Protein AF-A0A1A8F0U9-F1 (afdb_monomer_lite)

Structure (mmCIF, N/CA/C/O backbone):
data_AF-A0A1A8F0U9-F1
#
_entry.id   AF-A0A1A8F0U9-F1
#
loop_
_atom_site.group_PDB
_atom_site.id
_atom_site.type_symbol
_atom_site.label_atom_id
_atom_site.label_alt_id
_atom_site.label_comp_id
_atom_site.label_asym_id
_atom_site.label_entity_id
_atom_site.label_seq_id
_atom_site.pdbx_PDB_ins_code
_atom_site.Cartn_x
_atom_site.Cartn_y
_atom_site.Cartn_z
_atom_site.occupancy
_atom_site.B_iso_or_equiv
_atom_site.auth_seq_id
_atom_site.auth_comp_id
_atom_site.auth_asym_id
_atom_site.auth_atom_id
_atom_site.pdbx_PDB_model_num
ATOM 1 N N . HIS A 1 1 ? -13.113 24.258 38.460 1.00 35.72 1 HIS A N 1
ATOM 2 C CA . HIS A 1 1 ? -13.165 22.786 38.322 1.00 35.72 1 HIS A CA 1
ATOM 3 C C . HIS A 1 1 ? -14.489 22.361 37.693 1.00 35.72 1 HIS A C 1
ATOM 5 O O . HIS A 1 1 ? -15.520 22.519 38.332 1.00 35.72 1 HIS A O 1
ATOM 11 N N . LYS A 1 2 ? -14.511 21.869 36.448 1.00 32.91 2 LYS A N 1
ATOM 12 C CA . LYS A 1 2 ? -15.733 21.290 35.856 1.00 32.91 2 LYS A CA 1
ATOM 13 C C . LYS A 1 2 ? -15.345 20.138 34.925 1.00 32.91 2 LYS A C 1
ATOM 15 O O . LYS A 1 2 ? -15.022 20.342 33.763 1.00 32.91 2 LYS A O 1
ATOM 20 N N . MET A 1 3 ? -15.303 18.929 35.484 1.00 38.41 3 MET A N 1
ATOM 21 C CA . MET A 1 3 ? -15.066 17.690 34.738 1.00 38.41 3 MET A CA 1
ATOM 22 C C . MET A 1 3 ? -16.304 17.402 33.879 1.00 38.41 3 MET A C 1
ATOM 24 O O . MET A 1 3 ? -17.381 17.119 34.404 1.00 38.41 3 MET A O 1
ATOM 28 N N . SER A 1 4 ? -16.164 17.540 32.561 1.00 41.66 4 SER A N 1
ATOM 29 C CA . SER A 1 4 ? -17.226 17.272 31.588 1.00 41.66 4 SER A CA 1
ATOM 30 C C . SER A 1 4 ? -17.520 15.768 31.513 1.00 41.66 4 SER A C 1
ATOM 32 O O . SER A 1 4 ? -16.607 14.940 31.482 1.00 41.66 4 SER A O 1
ATOM 34 N N . LYS A 1 5 ? -18.810 15.416 31.549 1.00 40.12 5 LYS A N 1
ATOM 35 C CA . LYS A 1 5 ? -19.343 14.049 31.655 1.00 40.12 5 LYS A CA 1
ATOM 36 C C . LYS A 1 5 ? -18.816 13.161 30.516 1.00 40.12 5 LYS A C 1
ATOM 38 O O . LYS A 1 5 ? -19.128 13.394 29.353 1.00 40.12 5 LYS A O 1
ATOM 43 N N . LYS A 1 6 ? -18.050 12.117 30.863 1.00 41.78 6 LYS A N 1
ATOM 44 C CA . LYS A 1 6 ? -17.572 11.078 29.933 1.00 41.78 6 LYS A CA 1
ATOM 45 C C . LYS A 1 6 ? -18.753 10.462 29.177 1.00 41.78 6 LYS A C 1
ATOM 47 O O . LYS A 1 6 ? -19.621 9.839 29.786 1.00 41.78 6 LYS A O 1
ATOM 52 N N . SER A 1 7 ? -18.744 10.617 27.856 1.00 42.56 7 SER A N 1
ATOM 53 C CA . SER A 1 7 ? -19.597 9.883 26.922 1.00 42.56 7 SER A CA 1
ATOM 54 C C . SER A 1 7 ? -19.473 8.380 27.202 1.00 42.56 7 SER A C 1
ATOM 56 O O . SER A 1 7 ? -18.405 7.794 27.017 1.00 42.56 7 SER A O 1
ATOM 58 N N . LYS A 1 8 ? -20.531 7.754 27.737 1.00 58.12 8 LYS A N 1
ATOM 59 C CA . LYS A 1 8 ? -20.588 6.291 27.863 1.00 58.12 8 LYS A CA 1
ATOM 60 C C . LYS A 1 8 ? -20.592 5.732 26.442 1.00 58.12 8 LYS A C 1
ATOM 62 O O . LYS A 1 8 ? -21.471 6.081 25.662 1.00 58.12 8 LYS A O 1
ATOM 67 N N . SER A 1 9 ? -19.608 4.899 26.098 1.00 68.25 9 SER A N 1
ATOM 68 C CA . SER A 1 9 ? -19.542 4.285 24.769 1.00 68.25 9 SER A CA 1
ATOM 69 C C . SER A 1 9 ? -20.844 3.535 24.458 1.00 68.25 9 SER A C 1
ATOM 71 O O . SER A 1 9 ? -2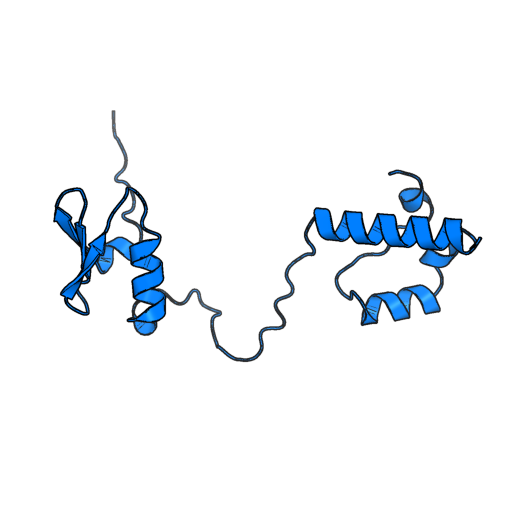1.433 2.936 25.356 1.00 68.25 9 SER A O 1
ATOM 73 N N . PHE A 1 10 ? -21.292 3.568 23.195 1.00 79.19 10 PHE A N 1
ATOM 74 C CA . PHE A 1 10 ? -22.543 2.951 22.714 1.00 79.19 10 PHE A CA 1
ATOM 75 C C . PHE A 1 10 ? -22.772 1.533 23.263 1.00 79.19 10 PHE A C 1
ATOM 77 O O . PHE A 1 10 ? -23.875 1.161 23.651 1.00 79.19 10 PHE A O 1
ATOM 84 N N . VAL A 1 11 ? -21.691 0.760 23.359 1.00 82.19 11 VAL A N 1
ATOM 85 C CA . VAL A 1 11 ? -21.692 -0.607 23.879 1.00 82.19 11 VAL A CA 1
ATOM 86 C C . VAL A 1 11 ? -22.311 -0.680 25.284 1.00 82.19 11 VAL A C 1
ATOM 88 O O . VAL A 1 11 ? -23.075 -1.596 25.562 1.00 82.19 11 VAL A O 1
ATOM 91 N N . TRP A 1 12 ? -22.084 0.304 26.159 1.00 87.69 12 TRP A N 1
ATOM 92 C CA . TRP A 1 12 ? -22.672 0.343 27.506 1.00 87.69 12 TRP A CA 1
ATOM 93 C C . TRP A 1 12 ? -24.187 0.553 27.534 1.00 87.69 12 TRP A C 1
ATOM 95 O O . TRP A 1 12 ? -24.805 0.335 28.576 1.00 87.69 12 TRP A O 1
ATOM 105 N N . MET A 1 13 ? -24.814 0.943 26.424 1.00 85.38 13 MET A N 1
ATOM 106 C CA . MET A 1 13 ? -26.271 1.062 26.356 1.00 85.38 13 MET A CA 1
ATOM 107 C C . MET A 1 13 ? -26.947 -0.310 26.515 1.00 85.38 13 MET A C 1
ATOM 109 O O . MET A 1 13 ? -27.966 -0.430 27.202 1.00 85.38 13 MET A O 1
ATOM 113 N N . HIS A 1 14 ? -26.308 -1.362 25.996 1.00 87.25 14 HIS A N 1
ATOM 114 C CA . HIS A 1 14 ? -26.842 -2.727 25.949 1.00 87.25 14 HIS A CA 1
ATOM 115 C C . HIS A 1 14 ? -26.351 -3.643 27.078 1.00 87.25 14 HIS A C 1
ATOM 117 O O . HIS A 1 14 ? -26.735 -4.811 27.126 1.00 87.25 14 HIS A O 1
ATOM 123 N N . PHE A 1 15 ? -25.539 -3.130 28.005 1.00 90.19 15 PHE A N 1
ATOM 124 C CA . PHE A 1 15 ? -24.986 -3.915 29.110 1.00 90.19 15 PHE A CA 1
ATOM 125 C C . PHE A 1 15 ? -25.249 -3.276 30.469 1.00 90.19 15 PHE A C 1
ATOM 127 O O . PHE A 1 15 ? -25.336 -2.054 30.606 1.00 90.19 15 PHE A O 1
ATOM 134 N N . THR A 1 16 ? -25.354 -4.124 31.487 1.00 90.44 16 THR A N 1
ATOM 135 C CA . THR A 1 16 ? -25.441 -3.740 32.897 1.00 90.44 16 THR A CA 1
ATOM 136 C C . THR A 1 16 ? -24.267 -4.360 33.641 1.00 90.44 16 THR A C 1
ATOM 138 O O . THR A 1 16 ? -24.030 -5.561 33.533 1.00 90.44 16 THR A O 1
ATOM 141 N N . LYS A 1 17 ? -23.520 -3.560 34.405 1.00 89.44 17 LYS A N 1
ATOM 142 C CA . LYS A 1 17 ? -22.474 -4.082 35.293 1.00 89.44 17 LYS A CA 1
ATOM 143 C C . LYS A 1 17 ? -23.146 -4.767 36.489 1.00 89.44 17 LYS A C 1
ATOM 145 O O . LYS A 1 17 ? -23.969 -4.129 37.142 1.00 89.44 17 LYS A O 1
ATOM 150 N N . LYS A 1 18 ? -22.834 -6.043 36.735 1.00 87.25 18 LYS A N 1
ATOM 151 C CA . LYS A 1 18 ? -23.316 -6.789 37.912 1.00 87.25 18 LYS A CA 1
ATOM 152 C C . LYS A 1 18 ? -22.271 -6.760 39.023 1.00 87.25 18 LYS A C 1
ATOM 154 O O . LYS A 1 18 ? -22.587 -6.315 40.115 1.00 87.25 18 LYS A O 1
ATOM 159 N N . ASP A 1 19 ? -21.024 -7.089 38.686 1.00 83.88 19 ASP A N 1
ATOM 160 C CA . ASP A 1 19 ? -19.880 -7.030 39.600 1.00 83.88 19 ASP A CA 1
ATOM 161 C C . ASP A 1 19 ? -18.680 -6.364 38.911 1.00 83.88 19 ASP A C 1
ATOM 163 O O . ASP A 1 19 ? -18.726 -6.006 37.730 1.00 83.88 19 ASP A O 1
ATOM 167 N N . ASP A 1 20 ? -17.562 -6.212 39.621 1.00 80.88 20 ASP A N 1
ATOM 168 C CA . ASP A 1 20 ? -16.349 -5.596 39.068 1.00 80.88 20 ASP A CA 1
ATOM 169 C C . ASP A 1 20 ? -15.736 -6.349 37.887 1.00 80.88 20 ASP A C 1
ATOM 171 O O . ASP A 1 20 ? -15.048 -5.740 37.067 1.00 80.88 20 ASP A O 1
ATOM 175 N N . LYS A 1 21 ? -16.040 -7.643 37.758 1.00 86.25 21 LYS A N 1
ATOM 176 C CA . LYS A 1 21 ? -15.485 -8.532 36.730 1.00 86.25 21 LYS A CA 1
ATOM 177 C C . LYS A 1 21 ? -16.533 -9.074 35.761 1.00 86.25 21 LYS A C 1
ATOM 179 O O . LYS A 1 21 ? -16.189 -9.868 34.889 1.00 86.25 21 LYS A O 1
ATOM 184 N N . THR A 1 22 ? -17.793 -8.664 35.888 1.00 87.31 22 THR A N 1
ATOM 185 C CA . THR A 1 22 ? -18.918 -9.301 35.190 1.00 87.31 22 THR A CA 1
ATOM 186 C C . THR A 1 22 ? -19.942 -8.276 34.723 1.00 87.31 22 THR A C 1
ATOM 188 O O . THR A 1 22 ? -20.450 -7.449 35.486 1.00 87.31 22 THR A O 1
ATOM 191 N N . VAL A 1 23 ? -20.275 -8.358 33.438 1.00 91.25 23 VAL A N 1
ATOM 192 C CA . VAL A 1 23 ? -21.308 -7.548 32.784 1.00 91.25 23 VAL A CA 1
ATOM 193 C C . VAL A 1 23 ? -22.370 -8.458 32.189 1.00 91.25 23 VAL A C 1
ATOM 195 O O . VAL A 1 23 ? -22.069 -9.539 31.694 1.00 91.25 23 VAL A O 1
ATOM 198 N N . GLU A 1 24 ? -23.619 -8.025 32.228 1.00 91.06 24 GLU A N 1
ATOM 199 C CA . GLU A 1 24 ? -24.766 -8.769 31.720 1.00 91.06 24 GLU A CA 1
ATOM 200 C C . GLU A 1 24 ? -25.358 -8.047 30.515 1.00 91.06 24 GLU A C 1
ATOM 202 O O . GLU A 1 24 ? -25.583 -6.832 30.554 1.00 91.06 24 GLU A O 1
ATOM 207 N N . CYS A 1 25 ? -25.593 -8.782 29.432 1.00 92.62 25 CYS A N 1
ATOM 208 C CA . CYS A 1 25 ? -26.279 -8.250 28.266 1.00 92.62 25 CYS A CA 1
ATOM 209 C C . CYS A 1 25 ? -27.775 -8.100 28.559 1.00 92.62 25 CYS A C 1
ATOM 211 O O . CYS A 1 25 ? -28.441 -9.070 28.911 1.00 92.62 25 CYS A O 1
ATOM 213 N N . LYS A 1 26 ? -28.333 -6.910 28.329 1.00 91.31 26 LYS A N 1
ATOM 214 C CA . LYS A 1 26 ? -29.770 -6.641 28.515 1.00 91.31 26 LYS A CA 1
ATOM 215 C C . LYS A 1 26 ? -30.658 -7.297 27.452 1.00 91.31 26 LYS A C 1
ATOM 217 O O . LYS A 1 26 ? -31.861 -7.377 27.649 1.00 91.31 26 LYS A O 1
ATOM 222 N N . LEU A 1 27 ? -30.080 -7.718 26.323 1.00 87.25 27 LEU A N 1
ATOM 223 C CA . LEU A 1 27 ? -30.819 -8.270 25.181 1.00 87.25 27 LEU A CA 1
ATOM 224 C C . LEU A 1 27 ? -31.003 -9.791 25.269 1.00 87.25 27 LEU A C 1
ATOM 226 O O . LEU A 1 27 ? -31.992 -10.309 24.765 1.00 87.25 27 LEU A O 1
ATOM 230 N N . CYS A 1 28 ? -30.068 -10.509 25.902 1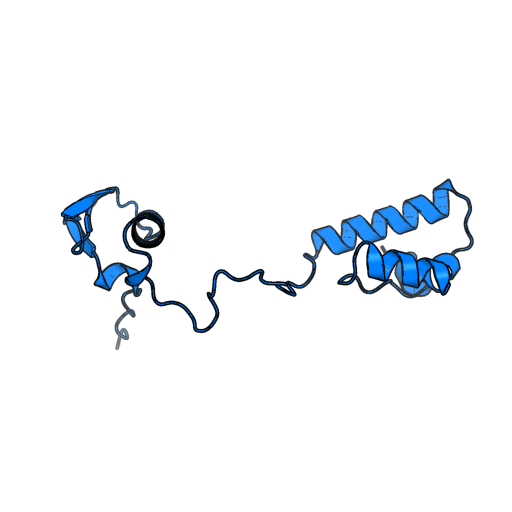.00 90.50 28 CYS A N 1
ATOM 231 C CA . CYS A 1 28 ? -30.131 -11.971 26.035 1.00 90.50 28 CYS A CA 1
ATOM 232 C C . CYS A 1 28 ? -29.849 -12.506 27.447 1.00 90.50 28 CYS A C 1
ATOM 234 O O . CYS A 1 28 ? -29.830 -13.718 27.640 1.00 90.50 28 CYS A O 1
ATOM 236 N N . GLY A 1 29 ? -29.555 -11.643 28.424 1.00 88.38 29 GLY A N 1
ATOM 237 C CA . GLY A 1 29 ? -29.224 -12.045 29.797 1.00 88.38 29 GLY A CA 1
ATOM 238 C C . GLY A 1 29 ? -27.859 -12.729 29.960 1.00 88.38 29 GLY A C 1
ATOM 239 O O . GLY A 1 29 ? -27.509 -13.157 31.060 1.00 88.38 29 GLY A O 1
ATOM 240 N N . ARG A 1 30 ? -27.055 -12.851 28.893 1.00 89.06 30 ARG A N 1
ATOM 241 C CA . ARG A 1 30 ? -25.741 -13.507 28.961 1.00 89.06 30 ARG A CA 1
ATOM 242 C C . ARG A 1 30 ? -24.762 -12.686 29.801 1.00 89.06 30 ARG A C 1
ATOM 244 O O . ARG A 1 30 ? -24.567 -11.495 29.556 1.00 89.06 30 ARG A O 1
ATOM 251 N N . LYS A 1 31 ? -24.096 -13.356 30.743 1.00 91.56 31 LYS A N 1
ATOM 252 C CA . LYS A 1 31 ? -23.016 -12.791 31.559 1.00 91.56 31 LYS A CA 1
ATOM 253 C C . LYS A 1 31 ? -21.676 -12.953 30.841 1.00 91.56 31 LYS A C 1
ATOM 255 O O . LYS A 1 31 ? -21.359 -14.039 30.361 1.00 91.56 31 LYS A O 1
ATOM 260 N N . LEU A 1 32 ? -20.901 -11.878 30.764 1.00 87.50 32 LEU A N 1
ATOM 261 C CA . LEU A 1 32 ? -19.572 -11.830 30.160 1.00 87.50 32 LEU A CA 1
ATOM 262 C C . LEU A 1 32 ? -18.550 -11.336 31.181 1.00 87.50 32 LEU A C 1
ATOM 264 O O . LEU A 1 32 ? -18.851 -10.471 32.007 1.00 87.50 32 LEU A O 1
ATOM 268 N N . ALA A 1 33 ? -17.323 -11.839 31.071 1.00 86.44 33 ALA A N 1
ATOM 269 C CA . ALA A 1 33 ? -16.197 -11.316 31.827 1.00 86.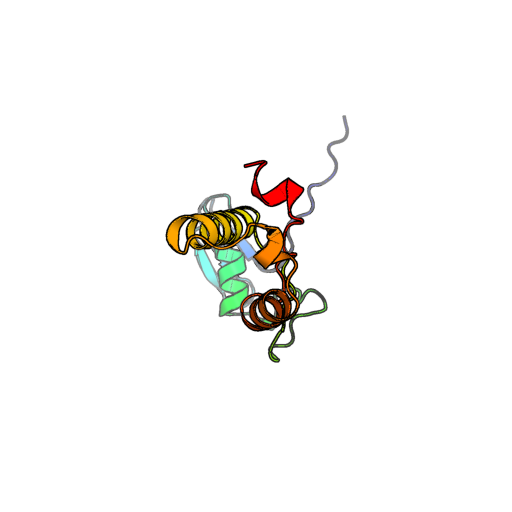44 33 ALA A CA 1
ATOM 270 C C . ALA A 1 33 ? -15.823 -9.906 31.340 1.00 86.44 33 ALA A C 1
ATOM 272 O O . ALA A 1 33 ? -15.705 -9.654 30.134 1.00 86.44 33 ALA A O 1
ATOM 273 N N . TYR A 1 34 ? -15.607 -9.005 32.293 1.00 85.06 34 TYR A N 1
ATOM 274 C CA . TYR A 1 34 ? -15.216 -7.619 32.079 1.00 85.06 34 TYR A CA 1
ATOM 275 C C . TYR A 1 34 ? -13.848 -7.355 32.709 1.00 85.06 34 TYR A C 1
ATOM 277 O O . TYR A 1 34 ? -13.671 -7.467 33.919 1.00 85.06 34 TYR A O 1
ATOM 285 N N . GLN A 1 35 ? -12.880 -6.998 31.868 1.00 77.62 35 GLN A N 1
ATOM 286 C CA . GLN A 1 35 ? -11.510 -6.658 32.255 1.00 77.62 35 GLN A CA 1
ATOM 287 C C . GLN A 1 35 ? -11.172 -5.278 31.686 1.00 77.62 35 GLN A C 1
ATOM 289 O O . GLN A 1 35 ? -10.477 -5.183 30.682 1.00 77.62 35 GLN A O 1
ATOM 294 N N . SER A 1 36 ? -11.786 -4.230 32.254 1.00 73.50 36 SER A N 1
ATOM 295 C CA . SER A 1 36 ? -11.574 -2.799 31.929 1.00 73.50 36 SER A CA 1
ATOM 296 C C . SER A 1 36 ? -11.681 -2.372 30.450 1.00 73.50 36 SER A C 1
ATOM 298 O O . SER A 1 36 ? -11.476 -1.201 30.134 1.00 73.50 36 SER A O 1
ATOM 300 N N . SER A 1 37 ? -12.080 -3.277 29.556 1.00 76.88 37 SER A N 1
ATOM 301 C CA . SER A 1 37 ? -12.290 -3.048 28.130 1.00 76.88 37 SER A CA 1
ATOM 302 C C . SER A 1 37 ? -13.670 -3.535 27.692 1.00 76.88 37 SER A C 1
ATOM 304 O O . SER A 1 37 ? -14.210 -4.514 28.211 1.00 76.88 37 SER A O 1
ATOM 306 N N . THR A 1 38 ? -14.239 -2.866 26.689 1.00 81.75 38 THR A N 1
ATOM 307 C CA . THR A 1 38 ? -15.531 -3.215 26.085 1.00 81.75 38 THR A CA 1
ATOM 308 C C . THR A 1 38 ? -15.408 -4.174 24.896 1.00 81.75 38 THR A C 1
ATOM 310 O O . THR A 1 38 ? -16.409 -4.411 24.222 1.00 81.75 38 THR A O 1
ATOM 313 N N . THR A 1 39 ? -14.226 -4.743 24.619 1.00 83.56 39 THR A N 1
ATOM 314 C CA . THR A 1 39 ? -14.004 -5.657 23.477 1.00 83.56 39 THR A CA 1
ATOM 315 C C . THR A 1 39 ? -14.941 -6.866 23.516 1.00 83.56 39 THR A C 1
ATOM 317 O O . THR A 1 39 ? -15.626 -7.140 22.533 1.00 83.56 39 THR A O 1
ATOM 320 N N . ASN A 1 40 ? -15.057 -7.533 24.670 1.00 84.00 40 ASN A N 1
ATOM 321 C CA . ASN A 1 40 ? -15.933 -8.703 24.831 1.00 84.00 40 ASN A CA 1
ATOM 322 C C . ASN A 1 40 ? -17.412 -8.346 24.635 1.00 84.00 40 ASN A C 1
ATOM 324 O O . ASN A 1 40 ? -18.168 -9.104 24.031 1.00 84.00 40 ASN A O 1
ATOM 328 N N . MET A 1 41 ? -17.814 -7.167 25.110 1.00 87.50 41 MET A N 1
ATOM 329 C CA . MET A 1 41 ? -19.174 -6.652 24.969 1.00 87.50 41 MET A CA 1
ATOM 330 C C . MET A 1 41 ? -19.501 -6.331 23.503 1.00 87.50 41 MET A C 1
ATOM 332 O O . MET A 1 41 ? -20.557 -6.718 23.010 1.00 87.50 41 MET A O 1
ATOM 336 N N . ALA A 1 42 ? -18.583 -5.675 22.787 1.00 86.00 42 ALA A N 1
ATOM 337 C CA . ALA A 1 42 ? -18.745 -5.349 21.371 1.00 86.00 42 ALA A CA 1
ATOM 338 C C . ALA A 1 42 ? -18.770 -6.609 20.492 1.00 86.00 42 ALA A C 1
ATOM 340 O O . ALA A 1 42 ? -19.633 -6.737 19.626 1.00 86.00 42 ALA A O 1
ATOM 341 N N . HIS A 1 43 ? -17.875 -7.566 20.752 1.00 87.25 43 HIS A N 1
ATOM 342 C CA . HIS A 1 43 ? -17.863 -8.854 20.060 1.00 87.25 43 HIS A CA 1
ATOM 343 C C . HIS A 1 43 ? -19.166 -9.628 20.291 1.00 87.25 43 HIS A C 1
ATOM 345 O O . HIS A 1 43 ? -19.751 -10.159 19.349 1.00 87.25 43 HIS A O 1
ATOM 351 N N . HIS A 1 44 ? -19.665 -9.642 21.529 1.00 89.94 44 HIS A N 1
ATOM 352 C CA . HIS A 1 44 ? -20.952 -10.247 21.849 1.00 89.94 44 HIS A CA 1
ATOM 353 C C . HIS A 1 44 ? -22.110 -9.604 21.079 1.00 89.94 44 HIS A C 1
ATOM 355 O O . HIS A 1 44 ? -22.910 -10.336 20.503 1.00 89.94 44 HIS A O 1
ATOM 361 N N . LEU A 1 45 ? -22.189 -8.267 21.021 1.00 88.19 45 LEU A N 1
ATOM 362 C CA . LEU A 1 45 ? -23.223 -7.592 20.228 1.00 88.19 45 LEU A CA 1
ATOM 363 C C . LEU A 1 45 ? -23.099 -7.950 18.750 1.00 88.19 45 LEU A C 1
ATOM 365 O O . LEU A 1 45 ? -24.093 -8.308 18.141 1.00 88.19 45 LEU A O 1
ATOM 369 N N . LYS A 1 46 ? -21.892 -7.957 18.179 1.00 86.12 46 LYS A N 1
ATOM 370 C CA . LYS A 1 46 ? -21.704 -8.312 16.767 1.00 86.12 46 LYS A CA 1
ATOM 371 C C . LYS A 1 46 ? -22.154 -9.744 16.445 1.00 86.12 46 LYS A C 1
ATOM 373 O O . LYS A 1 46 ? -22.722 -9.971 15.384 1.00 86.12 46 LYS A O 1
ATOM 378 N N . ALA A 1 47 ? -21.893 -10.694 17.342 1.00 85.12 47 ALA A N 1
ATOM 379 C CA . ALA A 1 47 ? -22.184 -12.108 17.112 1.00 85.12 47 ALA A CA 1
ATOM 380 C C . ALA A 1 47 ? -23.632 -12.503 17.450 1.00 85.12 47 ALA A C 1
ATOM 382 O O . ALA A 1 47 ? -24.221 -13.312 16.742 1.00 85.12 47 ALA A O 1
ATOM 383 N N . ALA A 1 48 ? -24.198 -11.964 18.533 1.00 85.12 48 ALA A N 1
ATOM 384 C CA . ALA A 1 48 ? -25.515 -12.361 19.042 1.00 85.12 48 ALA A CA 1
ATOM 385 C C . ALA A 1 48 ? -26.619 -11.329 18.767 1.00 85.12 48 ALA A C 1
ATOM 387 O O . ALA A 1 48 ? -27.796 -11.682 18.754 1.00 85.12 48 ALA A O 1
ATOM 388 N N . HIS A 1 49 ? -26.250 -10.061 18.561 1.00 87.44 49 HIS A N 1
ATOM 389 C CA . HIS A 1 49 ? -27.175 -8.937 18.391 1.00 87.44 49 HIS A CA 1
ATOM 390 C C . HIS A 1 49 ? -26.726 -7.966 17.278 1.00 87.44 49 HIS A C 1
ATOM 392 O O . HIS A 1 49 ? -26.567 -6.768 17.544 1.00 87.44 49 HIS A O 1
ATOM 398 N N . PRO A 1 50 ? -26.493 -8.441 16.037 1.00 77.00 50 PRO A N 1
ATOM 399 C CA . PRO A 1 50 ? -26.011 -7.602 14.934 1.00 77.00 50 PRO A CA 1
ATOM 400 C C . PRO A 1 50 ? -26.913 -6.388 14.638 1.00 77.00 50 PRO A C 1
ATOM 402 O O . PRO A 1 50 ? -26.432 -5.366 14.155 1.00 77.00 50 PRO A O 1
ATOM 405 N N . GL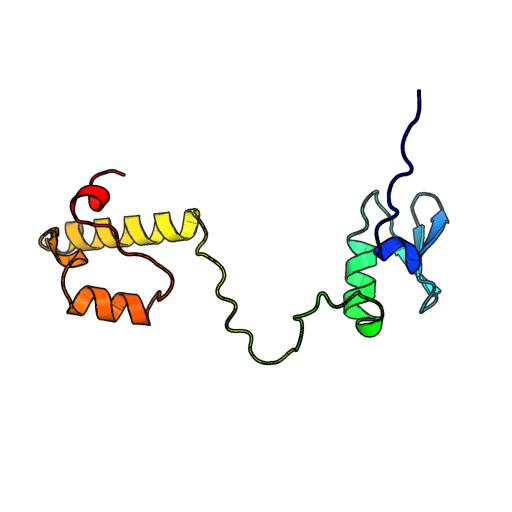N A 1 51 ? -28.201 -6.465 14.979 1.00 77.69 51 GLN A N 1
ATOM 406 C CA . GLN A 1 51 ? -29.183 -5.379 14.893 1.00 77.69 51 GLN A CA 1
ATOM 407 C C . GLN A 1 51 ? -29.012 -4.285 15.959 1.00 77.69 51 GLN A C 1
ATOM 409 O O . GLN A 1 51 ? -29.494 -3.172 15.782 1.00 77.69 51 GLN A O 1
ATOM 414 N N . ALA A 1 52 ? -28.360 -4.598 17.081 1.00 70.56 52 ALA A N 1
ATOM 415 C CA . ALA A 1 52 ? -28.155 -3.684 18.202 1.00 70.56 52 ALA A CA 1
ATOM 416 C C . ALA A 1 52 ? -26.771 -3.026 18.182 1.00 70.56 52 ALA A C 1
ATOM 418 O O . ALA A 1 52 ? -26.430 -2.319 19.119 1.00 70.56 52 ALA A O 1
ATOM 419 N N . MET A 1 53 ? -25.952 -3.265 17.157 1.00 69.69 53 MET A N 1
ATOM 420 C CA . MET A 1 53 ? -24.746 -2.483 16.901 1.00 69.69 53 MET A CA 1
ATOM 421 C C . MET A 1 53 ? -25.143 -1.323 15.979 1.00 69.69 53 MET A C 1
ATOM 423 O O . MET A 1 53 ? -25.898 -1.559 15.034 1.00 69.69 53 MET A O 1
ATOM 427 N N . PRO A 1 54 ? -24.693 -0.075 16.217 1.00 61.59 54 PRO A N 1
ATOM 428 C CA . PRO A 1 54 ? -25.025 1.011 15.321 1.00 61.59 54 PRO A CA 1
ATOM 429 C C . PRO A 1 54 ? -24.257 0.707 14.042 1.00 61.59 54 PRO A C 1
ATOM 431 O O . PRO A 1 54 ? -23.026 0.776 14.004 1.00 61.59 54 PRO A O 1
ATOM 434 N N . GLN A 1 55 ? -24.990 0.283 13.022 1.00 53.72 55 GLN A N 1
ATOM 435 C CA . GLN A 1 55 ? -24.478 0.226 11.670 1.00 53.72 55 GLN A CA 1
ATOM 436 C C . GLN A 1 55 ? -24.034 1.662 11.379 1.00 53.72 55 GLN A C 1
ATOM 438 O O . GLN A 1 55 ? -24.870 2.557 11.248 1.00 53.72 55 GLN A O 1
ATOM 443 N N . ALA A 1 56 ? -22.724 1.921 11.362 1.00 50.59 56 ALA A N 1
ATOM 444 C CA . ALA A 1 56 ? -22.249 3.116 10.685 1.00 50.59 56 ALA A CA 1
ATOM 445 C C . ALA A 1 56 ? -22.870 3.060 9.278 1.00 50.59 56 ALA A C 1
ATOM 447 O O . ALA A 1 56 ? -22.892 1.965 8.702 1.00 50.59 56 ALA A O 1
ATOM 448 N N . PRO A 1 57 ? -23.450 4.151 8.750 1.00 39.88 57 PRO A N 1
ATOM 449 C CA . PRO A 1 57 ? -24.039 4.121 7.417 1.00 39.88 57 PRO A CA 1
ATOM 450 C C . PRO A 1 57 ? -22.961 3.637 6.437 1.00 39.88 57 PRO A C 1
ATOM 452 O O . PRO A 1 57 ? -21.980 4.339 6.209 1.00 39.88 57 PRO A O 1
ATOM 455 N N . GLY A 1 58 ? -23.094 2.391 5.957 1.00 43.12 58 GLY A N 1
ATOM 456 C CA . GLY A 1 58 ? -22.075 1.727 5.134 1.00 43.12 58 GLY A CA 1
ATOM 457 C C . GLY A 1 58 ? -21.703 0.276 5.481 1.00 43.12 58 GLY A C 1
ATOM 458 O O . GLY A 1 58 ? -20.577 -0.122 5.203 1.00 43.12 58 GLY A O 1
ATOM 459 N N . SER A 1 59 ? -22.591 -0.539 6.060 1.00 40.44 59 SER A N 1
ATOM 460 C CA . SER A 1 59 ? -22.350 -1.986 6.220 1.00 40.44 59 SER A CA 1
ATOM 461 C C . SER A 1 59 ? -23.512 -2.815 5.660 1.00 40.44 59 SER A C 1
ATOM 463 O O . SER A 1 59 ? -24.219 -3.528 6.371 1.00 40.44 59 SER A O 1
ATOM 465 N N . THR A 1 60 ? -23.699 -2.728 4.345 1.00 36.66 60 THR A N 1
ATOM 466 C CA . THR A 1 60 ? -24.336 -3.778 3.547 1.00 36.66 60 THR A CA 1
ATOM 467 C C . THR A 1 60 ? -23.308 -4.887 3.338 1.00 36.66 60 THR A C 1
ATOM 469 O O . THR A 1 60 ? -22.226 -4.649 2.805 1.00 36.66 60 THR A O 1
ATOM 472 N N . GLN A 1 61 ? -23.631 -6.115 3.748 1.00 46.84 61 GLN A N 1
ATOM 473 C CA . GLN A 1 61 ? -22.934 -7.301 3.253 1.00 46.84 61 GLN A CA 1
ATOM 474 C C . GLN A 1 61 ? -23.335 -7.514 1.790 1.00 46.84 61 GLN A C 1
ATOM 476 O O . GLN A 1 61 ? -24.215 -8.294 1.448 1.00 46.84 61 GLN A O 1
ATOM 481 N N . THR A 1 62 ? -22.696 -6.742 0.925 1.00 36.78 62 THR A N 1
ATOM 482 C CA . THR A 1 62 ? -22.644 -6.903 -0.522 1.00 36.78 62 THR A CA 1
ATOM 483 C C . THR A 1 62 ? -21.219 -6.507 -0.865 1.00 36.78 62 THR A C 1
ATOM 485 O O . THR A 1 62 ? -20.842 -5.371 -0.607 1.00 36.78 62 THR A O 1
ATOM 488 N N . GLN A 1 63 ? -20.408 -7.482 -1.280 1.00 46.06 63 GLN A N 1
ATOM 489 C CA . GLN A 1 63 ? -19.083 -7.341 -1.898 1.00 46.06 63 GLN A CA 1
ATOM 490 C C . GLN A 1 63 ? -18.498 -5.911 -1.872 1.00 46.06 63 GLN A C 1
ATOM 492 O O . GLN A 1 63 ? -18.601 -5.159 -2.836 1.00 46.06 63 GLN A O 1
ATOM 497 N N . LEU A 1 64 ? -17.897 -5.523 -0.742 1.00 44.28 64 LEU A N 1
ATOM 498 C CA . LEU A 1 64 ? -17.189 -4.252 -0.626 1.00 44.28 64 LEU A CA 1
ATOM 499 C C . LEU A 1 64 ? -15.821 -4.389 -1.301 1.00 44.28 64 LEU A C 1
ATOM 501 O O . LEU A 1 64 ? -14.877 -4.908 -0.700 1.00 44.28 64 LEU A O 1
ATOM 505 N N . GLU A 1 65 ? -15.692 -3.852 -2.516 1.00 40.66 65 GLU A N 1
ATOM 506 C CA . GLU A 1 65 ? -14.437 -3.240 -2.958 1.00 40.66 65 GLU A CA 1
ATOM 507 C C . GLU A 1 65 ? -14.099 -2.095 -1.995 1.00 40.66 65 GLU A C 1
ATOM 509 O O . GLU A 1 65 ? -14.404 -0.921 -2.186 1.00 40.66 65 GLU A O 1
ATOM 514 N N . LEU A 1 66 ? -13.498 -2.470 -0.874 1.00 48.06 66 LEU A N 1
ATOM 515 C CA . LEU A 1 66 ? -13.007 -1.563 0.138 1.00 48.06 66 LEU A CA 1
ATOM 516 C C . LEU A 1 66 ? -11.718 -0.955 -0.422 1.00 48.06 66 LEU A C 1
ATOM 518 O O . LEU A 1 66 ? -10.679 -1.611 -0.335 1.00 48.06 66 LEU A O 1
ATOM 522 N N . VAL A 1 67 ? -11.743 0.247 -1.010 1.00 55.81 67 VAL A N 1
ATOM 523 C CA . VAL A 1 67 ? -10.522 1.001 -1.378 1.00 55.81 67 VAL A CA 1
ATOM 524 C C . VAL A 1 67 ? -9.829 1.459 -0.090 1.00 55.81 67 VAL A C 1
ATOM 526 O O . VAL A 1 67 ? -9.852 2.619 0.303 1.00 55.81 67 VAL A O 1
ATOM 529 N N . HIS A 1 68 ? -9.258 0.501 0.633 1.00 65.44 68 HIS A N 1
ATOM 530 C CA . HIS A 1 68 ? -8.354 0.763 1.737 1.00 65.44 68 HIS A CA 1
ATOM 531 C C . HIS A 1 68 ? -7.003 1.175 1.146 1.00 65.44 68 HIS A C 1
ATOM 533 O O . HIS A 1 68 ? -6.486 0.438 0.293 1.00 65.44 68 HIS A O 1
ATOM 539 N N . PRO A 1 69 ? -6.418 2.307 1.581 1.00 70.62 69 PRO A N 1
ATOM 540 C CA . PRO A 1 69 ? -5.066 2.668 1.185 1.00 70.62 69 PRO A CA 1
ATOM 541 C C . PRO A 1 69 ? -4.091 1.567 1.615 1.00 70.62 69 PRO A C 1
ATOM 543 O O . PRO A 1 69 ? -4.208 1.010 2.708 1.00 70.62 69 PRO A O 1
ATOM 546 N N . LEU A 1 70 ? -3.124 1.251 0.747 1.00 81.25 70 LEU A N 1
ATOM 547 C CA . LEU A 1 70 ? -2.061 0.295 1.062 1.00 81.25 70 LEU A CA 1
ATOM 548 C C . LEU A 1 70 ? -1.322 0.716 2.335 1.00 81.25 70 LEU A C 1
ATOM 550 O O . LEU A 1 70 ? -0.956 1.887 2.489 1.00 81.25 70 LEU A O 1
ATOM 554 N N . SER A 1 71 ? -1.069 -0.247 3.223 1.00 87.25 71 SER A N 1
ATOM 555 C CA . SER A 1 71 ? -0.269 -0.009 4.424 1.00 87.25 71 SER A CA 1
ATOM 556 C C . SER A 1 71 ? 1.150 0.431 4.048 1.00 87.25 71 SER A C 1
ATOM 558 O O . SER A 1 71 ? 1.678 0.035 3.008 1.00 87.25 71 SER A O 1
ATOM 560 N N . ALA A 1 72 ? 1.788 1.237 4.902 1.00 84.81 72 ALA A N 1
ATOM 561 C CA . ALA A 1 72 ? 3.162 1.692 4.675 1.00 84.81 72 ALA A CA 1
ATOM 562 C C . ALA A 1 72 ? 4.128 0.510 4.475 1.00 84.81 72 ALA A C 1
ATOM 564 O O . ALA A 1 72 ? 4.882 0.495 3.508 1.00 84.81 72 ALA A O 1
ATOM 565 N N . LYS A 1 73 ? 3.997 -0.533 5.308 1.00 87.50 73 LYS A N 1
ATOM 566 C CA . LYS A 1 73 ? 4.772 -1.773 5.188 1.00 87.50 73 LYS A CA 1
ATOM 567 C C . LYS A 1 73 ? 4.582 -2.450 3.829 1.00 87.50 73 LYS A C 1
ATOM 569 O O . LYS A 1 73 ? 5.554 -2.827 3.194 1.00 87.50 73 LYS A O 1
ATOM 574 N N . ARG A 1 74 ? 3.341 -2.562 3.340 1.00 91.25 74 ARG A N 1
ATOM 575 C CA . ARG A 1 74 ? 3.093 -3.199 2.041 1.00 91.25 74 ARG A CA 1
ATOM 576 C C . ARG A 1 74 ? 3.703 -2.396 0.893 1.00 91.25 74 ARG A C 1
ATOM 578 O O . ARG A 1 74 ? 4.247 -2.990 -0.029 1.00 91.25 74 ARG A O 1
ATOM 585 N N . LYS A 1 75 ? 3.641 -1.061 0.957 1.00 88.56 75 LYS A N 1
ATOM 586 C CA . LYS A 1 75 ? 4.293 -0.186 -0.031 1.00 88.56 75 LYS A CA 1
ATOM 587 C C . LYS A 1 75 ? 5.812 -0.374 -0.043 1.00 88.56 75 LYS A C 1
ATOM 589 O O . LYS A 1 75 ? 6.402 -0.404 -1.120 1.00 88.56 75 LYS A O 1
ATOM 594 N N . GLU A 1 76 ? 6.417 -0.515 1.134 1.00 89.25 76 GLU A N 1
ATOM 595 C CA . GLU A 1 76 ? 7.848 -0.785 1.302 1.00 89.25 76 GLU A CA 1
ATOM 596 C C . GLU A 1 76 ? 8.237 -2.161 0.743 1.00 89.25 76 GLU A C 1
ATOM 598 O O . GLU A 1 76 ? 9.190 -2.264 -0.027 1.00 89.25 76 GLU A O 1
ATOM 603 N N . ASP A 1 77 ? 7.467 -3.205 1.059 1.00 92.75 77 ASP A N 1
ATOM 604 C CA . ASP A 1 77 ? 7.706 -4.564 0.561 1.00 92.75 77 ASP A CA 1
ATOM 605 C C . ASP A 1 77 ? 7.641 -4.620 -0.974 1.00 92.75 77 ASP A C 1
ATOM 607 O O . ASP A 1 77 ? 8.486 -5.243 -1.618 1.00 92.75 77 ASP A O 1
ATOM 611 N N . ILE A 1 78 ? 6.659 -3.935 -1.573 1.00 93.00 78 ILE A N 1
ATOM 612 C CA . ILE A 1 78 ? 6.529 -3.830 -3.033 1.00 93.00 78 ILE A CA 1
ATOM 613 C C . ILE A 1 78 ? 7.751 -3.129 -3.630 1.00 93.00 78 ILE A C 1
ATOM 615 O O . ILE A 1 78 ? 8.316 -3.616 -4.607 1.00 93.00 78 ILE A O 1
ATOM 619 N N . LEU A 1 79 ? 8.183 -2.014 -3.036 1.00 91.44 79 LEU A N 1
ATOM 620 C CA . LEU A 1 79 ? 9.343 -1.269 -3.517 1.00 91.44 79 LEU A CA 1
ATOM 621 C C . LEU A 1 79 ? 10.617 -2.120 -3.482 1.00 91.44 79 LEU A C 1
ATOM 623 O O . LEU A 1 79 ? 11.336 -2.185 -4.477 1.00 91.44 79 LEU A O 1
ATOM 627 N N . LYS A 1 80 ? 10.860 -2.830 -2.375 1.00 92.94 80 LYS A N 1
ATOM 628 C CA . LYS A 1 80 ? 11.985 -3.768 -2.241 1.00 92.94 80 LYS A CA 1
ATOM 629 C C . LYS A 1 80 ? 11.943 -4.858 -3.309 1.00 92.94 80 LYS A C 1
ATOM 631 O O . LYS A 1 80 ? 12.974 -5.171 -3.898 1.00 92.94 80 LYS A O 1
ATOM 636 N N . GLY A 1 81 ? 10.756 -5.390 -3.605 1.00 94.56 81 GLY A N 1
ATOM 637 C CA . GLY A 1 81 ? 10.557 -6.353 -4.688 1.00 94.56 81 GLY A CA 1
ATOM 638 C C . GLY A 1 81 ? 10.905 -5.787 -6.068 1.00 94.56 81 GLY A C 1
ATOM 639 O O . GLY A 1 81 ? 11.580 -6.457 -6.846 1.00 94.56 81 GLY A O 1
ATOM 640 N N . ILE A 1 82 ? 10.507 -4.545 -6.362 1.00 93.06 82 ILE A N 1
ATOM 641 C CA . ILE A 1 82 ? 10.840 -3.866 -7.627 1.00 93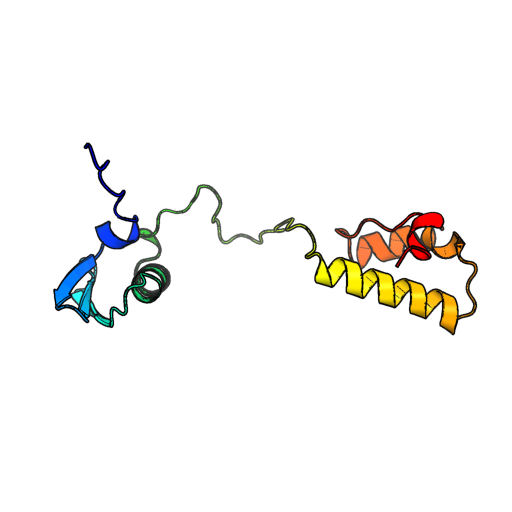.06 82 ILE A CA 1
ATOM 642 C C . ILE A 1 82 ? 12.354 -3.653 -7.750 1.00 93.06 82 ILE A C 1
ATOM 644 O O . ILE A 1 82 ? 12.926 -3.968 -8.791 1.00 93.06 82 ILE A O 1
ATOM 648 N N . VAL A 1 83 ? 13.010 -3.155 -6.698 1.00 93.12 83 VAL A N 1
ATOM 649 C CA . VAL A 1 83 ? 14.470 -2.950 -6.676 1.00 93.12 83 VAL A CA 1
ATOM 650 C C . VAL A 1 83 ? 15.203 -4.272 -6.891 1.00 93.12 83 VAL A C 1
ATOM 652 O O . VAL A 1 83 ? 16.120 -4.345 -7.709 1.00 93.12 83 VAL A O 1
ATOM 655 N N . HIS A 1 84 ? 14.764 -5.331 -6.210 1.00 95.44 84 HIS A N 1
ATOM 656 C CA . HIS A 1 84 ? 15.331 -6.665 -6.367 1.00 95.44 84 HIS A CA 1
ATOM 657 C C . HIS A 1 84 ? 15.169 -7.197 -7.795 1.00 95.44 84 HIS A C 1
ATOM 659 O O . HIS A 1 84 ? 16.147 -7.656 -8.372 1.00 95.44 84 HIS A O 1
ATOM 665 N N . TYR A 1 85 ? 13.981 -7.067 -8.394 1.00 95.19 85 TYR A N 1
ATOM 666 C CA . TYR A 1 85 ? 13.733 -7.427 -9.795 1.00 95.19 85 TYR A CA 1
ATOM 667 C C . TYR A 1 85 ? 14.671 -6.683 -10.754 1.00 95.19 85 TYR A C 1
ATOM 669 O O . TYR A 1 85 ? 15.278 -7.299 -11.625 1.00 95.19 85 TYR A O 1
ATOM 677 N N . ILE A 1 86 ? 14.835 -5.368 -10.579 1.00 93.81 86 ILE A N 1
ATOM 678 C CA . ILE A 1 86 ? 15.719 -4.565 -11.435 1.00 93.81 86 ILE A CA 1
ATOM 679 C C . ILE A 1 86 ? 17.165 -5.061 -11.338 1.00 93.81 86 ILE A C 1
ATOM 681 O O . ILE A 1 86 ? 17.807 -5.263 -12.368 1.00 93.81 86 ILE A O 1
ATOM 685 N N . ALA A 1 87 ? 17.661 -5.262 -10.115 1.00 93.75 87 ALA A N 1
ATOM 686 C CA . ALA A 1 87 ? 19.038 -5.669 -9.867 1.00 93.75 87 ALA A CA 1
ATOM 687 C C . ALA A 1 87 ? 19.317 -7.109 -10.320 1.00 93.75 87 ALA A C 1
ATOM 689 O O . ALA A 1 87 ? 20.331 -7.362 -10.964 1.00 93.75 87 ALA A O 1
ATOM 690 N N . GLN A 1 88 ? 18.421 -8.046 -10.006 1.00 97.19 88 GLN A N 1
ATOM 691 C CA . GLN A 1 88 ? 18.605 -9.465 -10.303 1.00 97.19 88 GLN A CA 1
ATOM 692 C C . GLN A 1 88 ? 18.477 -9.768 -11.798 1.00 97.19 88 GLN A C 1
ATOM 694 O O . GLN A 1 88 ? 19.257 -10.554 -12.332 1.00 97.19 88 GLN A O 1
ATOM 699 N N . ASP A 1 89 ? 17.550 -9.102 -12.486 1.00 97.12 89 ASP A N 1
ATOM 700 C CA . ASP A 1 89 ? 17.295 -9.337 -13.908 1.00 97.12 89 ASP A CA 1
ATOM 701 C C . ASP A 1 89 ? 18.072 -8.361 -14.809 1.00 97.12 89 ASP A C 1
ATOM 703 O O . ASP A 1 89 ? 17.829 -8.305 -16.018 1.00 97.12 89 ASP A O 1
ATOM 707 N N . MET A 1 90 ? 18.982 -7.562 -14.231 1.00 93.31 90 MET A N 1
ATOM 708 C CA . MET A 1 90 ? 19.786 -6.544 -14.923 1.00 93.31 90 MET A CA 1
ATOM 709 C C . MET A 1 90 ? 18.935 -5.634 -15.821 1.00 93.31 90 MET A C 1
ATOM 711 O O . MET A 1 90 ? 19.302 -5.296 -16.952 1.00 93.31 90 MET A O 1
ATOM 715 N N . ARG A 1 91 ? 17.748 -5.259 -15.341 1.00 92.19 91 ARG A N 1
ATOM 716 C CA . ARG A 1 91 ? 16.810 -4.435 -16.106 1.00 92.19 91 ARG A CA 1
ATOM 717 C C . ARG A 1 91 ? 17.231 -2.971 -16.036 1.00 92.19 91 ARG A C 1
ATOM 719 O O . ARG A 1 91 ? 17.756 -2.522 -15.018 1.00 92.19 91 ARG A O 1
ATOM 726 N N . PRO A 1 92 ? 16.967 -2.179 -17.085 1.00 91.88 92 PRO A N 1
ATOM 727 C CA . PRO A 1 92 ? 17.207 -0.751 -17.008 1.00 91.88 92 PRO A CA 1
ATOM 728 C C . PRO A 1 92 ? 16.255 -0.127 -15.981 1.00 91.88 92 PRO A C 1
ATOM 730 O O . PRO A 1 92 ? 15.089 -0.505 -15.859 1.00 91.88 92 PRO A O 1
ATOM 733 N N . VAL A 1 93 ? 16.747 0.859 -15.242 1.00 87.12 93 VAL A N 1
ATOM 734 C CA . VAL A 1 93 ? 16.043 1.452 -14.091 1.00 87.12 93 VAL A CA 1
ATOM 735 C C . VAL A 1 93 ? 14.740 2.157 -14.475 1.00 87.12 93 VAL A C 1
ATOM 737 O O . VAL A 1 93 ? 13.805 2.243 -13.686 1.00 87.12 93 VAL A O 1
ATOM 740 N N . ASN A 1 94 ? 14.645 2.608 -15.726 1.00 88.00 94 ASN A N 1
ATOM 741 C CA . ASN A 1 94 ? 13.448 3.216 -16.301 1.00 88.00 94 ASN A CA 1
ATOM 742 C C . ASN A 1 94 ? 12.331 2.199 -16.605 1.00 88.00 94 ASN A C 1
ATOM 744 O O . ASN A 1 94 ? 11.255 2.596 -17.052 1.00 88.00 94 ASN A O 1
ATOM 748 N N . THR A 1 95 ? 12.540 0.902 -16.345 1.00 90.88 95 THR A N 1
ATOM 749 C CA . THR A 1 95 ? 11.519 -0.142 -16.539 1.00 90.88 95 THR A CA 1
ATOM 750 C C . THR A 1 95 ? 10.224 0.181 -15.788 1.00 90.88 95 THR A C 1
ATOM 752 O O . THR A 1 95 ? 9.143 -0.043 -16.331 1.00 90.88 95 THR A O 1
ATOM 755 N N . VAL A 1 96 ? 10.309 0.789 -14.597 1.00 90.12 96 VAL A N 1
ATOM 756 C CA . VAL A 1 96 ? 9.138 1.190 -13.787 1.00 90.12 96 VAL A CA 1
ATOM 757 C C . VAL A 1 96 ? 8.251 2.237 -14.474 1.00 90.12 96 VAL A C 1
ATOM 759 O O . VAL A 1 96 ? 7.060 2.352 -14.183 1.00 90.12 96 VAL A O 1
ATOM 762 N N . GLU A 1 97 ? 8.802 2.981 -15.433 1.00 88.81 97 GLU A N 1
ATOM 763 C CA . GLU A 1 97 ? 8.079 3.992 -16.205 1.00 88.81 97 GLU A CA 1
ATOM 764 C C . GLU A 1 97 ? 7.442 3.418 -17.479 1.00 88.81 97 GLU A C 1
ATOM 766 O O . GLU A 1 97 ? 6.580 4.070 -18.085 1.00 88.81 97 GLU A O 1
ATOM 771 N N . GLY A 1 98 ? 7.817 2.193 -17.859 1.00 90.75 98 GLY A N 1
ATOM 772 C CA . GLY A 1 98 ? 7.345 1.502 -19.051 1.00 90.75 98 GLY A CA 1
ATOM 773 C C . GLY A 1 98 ? 5.845 1.208 -19.007 1.00 90.75 98 GLY A C 1
ATOM 774 O O . GLY A 1 98 ? 5.308 0.753 -17.998 1.00 90.75 98 GLY A O 1
ATOM 775 N N . LYS A 1 99 ? 5.158 1.430 -20.137 1.00 92.31 99 LYS A N 1
ATOM 776 C CA . LYS A 1 99 ? 3.700 1.236 -20.250 1.00 92.31 99 LYS A CA 1
ATOM 777 C C . LYS A 1 99 ? 3.275 -0.177 -19.844 1.00 92.31 99 LYS A C 1
ATOM 779 O O . LYS A 1 99 ? 2.387 -0.320 -19.017 1.00 92.31 99 LYS A O 1
ATOM 784 N N . GLY A 1 100 ? 3.951 -1.206 -20.361 1.00 94.44 100 GLY A N 1
ATOM 785 C CA . GLY A 1 100 ? 3.630 -2.599 -20.035 1.00 94.44 100 GLY A CA 1
ATOM 786 C C . GLY A 1 100 ? 3.784 -2.920 -18.545 1.00 94.44 100 GLY A C 1
ATOM 787 O O . GLY A 1 100 ? 2.909 -3.547 -17.960 1.00 94.44 100 GLY A O 1
ATOM 788 N N . PHE A 1 101 ? 4.846 -2.4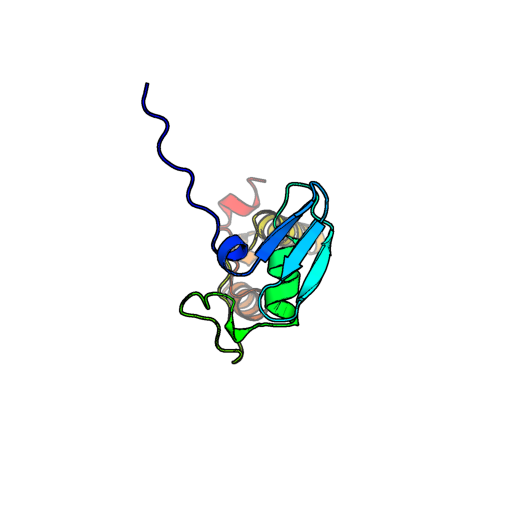19 -17.907 1.00 93.38 101 PHE A N 1
ATOM 789 C CA . PHE A 1 101 ? 5.072 -2.615 -16.474 1.00 93.38 101 PHE A CA 1
ATOM 790 C C . PHE A 1 101 ? 3.980 -1.946 -15.624 1.00 93.38 101 PHE A C 1
ATOM 792 O O . PHE A 1 101 ? 3.460 -2.549 -14.686 1.00 93.38 101 PHE A O 1
ATOM 799 N N . LYS A 1 102 ? 3.567 -0.729 -16.003 1.00 90.94 102 LYS A N 1
ATOM 800 C CA . LYS A 1 102 ? 2.449 -0.014 -15.371 1.00 90.94 102 LYS A CA 1
ATOM 801 C C . LYS A 1 102 ? 1.124 -0.761 -15.515 1.00 90.94 102 LYS A C 1
ATOM 803 O O . LYS A 1 102 ? 0.386 -0.843 -14.540 1.00 90.94 102 LYS A O 1
ATOM 808 N N . GLU A 1 103 ? 0.826 -1.314 -16.691 1.00 92.19 103 GLU A N 1
ATOM 809 C CA . GLU A 1 103 ? -0.403 -2.095 -16.898 1.00 92.19 103 GLU A CA 1
ATOM 810 C C . GLU A 1 103 ? -0.419 -3.374 -16.053 1.00 92.19 103 GLU A C 1
ATOM 812 O O . GLU A 1 103 ? -1.427 -3.668 -15.416 1.00 92.19 103 GLU A O 1
ATOM 817 N N . VAL A 1 104 ? 0.708 -4.085 -15.941 1.00 92.31 104 VAL A N 1
ATOM 818 C CA . VAL A 1 104 ? 0.815 -5.246 -15.039 1.00 92.31 104 VAL A CA 1
ATOM 819 C C . VAL A 1 104 ? 0.555 -4.837 -13.588 1.00 92.31 104 VAL A C 1
ATOM 821 O O . VAL A 1 104 ? -0.231 -5.484 -12.899 1.00 92.31 104 VAL A O 1
ATOM 824 N N . PHE A 1 105 ? 1.152 -3.741 -13.118 1.00 91.06 105 PHE A N 1
ATOM 825 C CA . PHE A 1 105 ? 0.954 -3.274 -11.743 1.00 91.06 105 PHE A CA 1
ATOM 826 C C . PHE A 1 105 ? -0.473 -2.803 -11.461 1.00 91.06 105 PHE A C 1
ATOM 828 O O . PHE A 1 105 ? -0.977 -3.056 -10.371 1.00 91.06 105 PHE A O 1
ATOM 835 N N . LYS A 1 106 ? -1.160 -2.200 -12.438 1.00 87.69 106 LYS A N 1
ATOM 836 C CA . LYS A 1 106 ? -2.589 -1.874 -12.317 1.00 87.69 106 LYS A CA 1
ATOM 837 C C . LYS A 1 106 ? -3.463 -3.110 -12.110 1.00 87.69 106 LYS A C 1
ATOM 839 O O . LYS A 1 106 ? -4.508 -2.984 -11.489 1.00 87.69 106 LYS A O 1
ATOM 844 N N . ILE A 1 107 ? -3.059 -4.270 -12.631 1.00 87.25 107 ILE A N 1
ATOM 845 C CA . ILE A 1 107 ? -3.778 -5.539 -12.454 1.00 87.25 107 ILE A CA 1
ATOM 846 C C . ILE A 1 107 ? -3.410 -6.179 -11.111 1.00 87.25 107 ILE A C 1
ATOM 848 O O . ILE A 1 107 ? -4.289 -6.595 -10.362 1.00 87.25 107 ILE A O 1
ATOM 852 N N . VAL A 1 108 ? -2.112 -6.268 -10.811 1.00 89.44 108 VAL A N 1
ATOM 853 C CA . VAL A 1 108 ? -1.593 -7.014 -9.651 1.00 89.44 108 VAL A CA 1
ATOM 854 C C . VAL A 1 108 ? -1.808 -6.265 -8.340 1.00 89.44 108 VAL A C 1
ATOM 856 O O . VAL A 1 108 ? -2.165 -6.870 -7.332 1.00 89.44 108 VAL A O 1
ATOM 859 N N . GLU A 1 109 ? -1.584 -4.955 -8.335 1.00 88.75 109 GLU A N 1
ATOM 860 C CA . GLU A 1 109 ? -1.749 -4.109 -7.157 1.00 88.75 109 GLU A CA 1
ATOM 861 C C . GLU A 1 109 ? -2.272 -2.722 -7.584 1.00 88.75 109 GLU A C 1
ATOM 863 O O . GLU A 1 109 ? -1.530 -1.734 -7.558 1.00 88.75 109 GLU A O 1
ATOM 868 N N . PRO A 1 110 ? -3.567 -2.618 -7.957 1.00 86.38 110 PRO A N 1
ATOM 869 C CA . PRO A 1 110 ? -4.163 -1.394 -8.509 1.00 86.38 110 PRO A CA 1
ATOM 870 C C . PRO A 1 110 ? -4.024 -0.163 -7.604 1.00 86.38 110 PRO A C 1
ATOM 872 O O . PRO A 1 110 ? -4.171 0.976 -8.043 1.00 86.38 110 PRO A O 1
ATOM 875 N N . ARG A 1 111 ? -3.785 -0.392 -6.310 1.00 82.25 111 ARG A N 1
ATOM 876 C CA . ARG A 1 111 ? -3.722 0.637 -5.270 1.00 82.25 111 ARG A CA 1
ATOM 877 C C . ARG A 1 111 ? -2.319 1.204 -5.078 1.00 82.25 111 ARG A C 1
ATOM 879 O O . ARG A 1 111 ? -2.168 2.181 -4.342 1.00 82.25 111 ARG A O 1
ATOM 886 N N . TYR A 1 112 ? -1.292 0.581 -5.656 1.00 83.69 112 TYR A N 1
ATOM 887 C CA . TYR A 1 112 ? 0.094 1.002 -5.498 1.00 83.69 112 TYR A CA 1
ATOM 888 C C . TYR A 1 112 ? 0.467 2.025 -6.568 1.00 83.69 112 TYR A C 1
ATOM 890 O O . TYR A 1 112 ? 0.427 1.742 -7.764 1.00 83.69 112 TYR A O 1
ATOM 898 N N . THR A 1 113 ? 0.879 3.215 -6.134 1.00 82.75 113 THR A N 1
ATOM 899 C CA . THR A 1 113 ? 1.471 4.201 -7.038 1.00 82.75 113 THR A CA 1
ATOM 900 C C . THR A 1 113 ? 2.931 3.841 -7.257 1.00 82.75 113 THR A C 1
ATOM 902 O O . THR A 1 113 ? 3.731 3.916 -6.324 1.00 82.75 113 THR A O 1
ATOM 905 N N . LEU A 1 114 ? 3.269 3.458 -8.489 1.00 82.06 114 LEU A N 1
ATOM 906 C CA . LEU A 1 114 ? 4.649 3.174 -8.865 1.00 82.06 114 LEU A CA 1
ATOM 907 C C . LEU A 1 114 ? 5.541 4.408 -8.640 1.00 82.06 114 LEU A C 1
ATOM 909 O O . LEU A 1 114 ? 5.141 5.521 -9.003 1.00 82.06 114 LEU A O 1
ATOM 913 N N . PRO A 1 115 ? 6.739 4.225 -8.062 1.00 76.06 115 PRO A N 1
ATOM 914 C CA . PRO A 1 115 ? 7.702 5.304 -7.896 1.00 76.06 115 PRO A CA 1
ATOM 915 C C . PRO A 1 115 ? 8.202 5.805 -9.257 1.00 76.06 115 PRO A C 1
ATOM 917 O O . PRO A 1 115 ? 8.296 5.047 -10.224 1.00 76.06 115 PRO A O 1
ATOM 920 N N . ALA A 1 116 ? 8.565 7.087 -9.319 1.00 69.62 116 ALA A N 1
ATOM 921 C CA . ALA A 1 116 ? 9.363 7.610 -10.423 1.00 69.62 116 ALA A CA 1
ATOM 922 C C . ALA A 1 116 ? 10.801 7.066 -10.339 1.00 69.62 116 ALA A C 1
ATOM 924 O O . ALA A 1 116 ? 11.239 6.615 -9.270 1.00 69.62 116 ALA A O 1
ATOM 925 N N . ARG A 1 117 ? 11.559 7.134 -11.442 1.00 66.44 117 ARG A N 1
ATOM 926 C CA . ARG A 1 117 ? 12.941 6.615 -11.500 1.00 66.44 117 ARG A CA 1
ATOM 927 C C . ARG A 1 117 ? 13.821 7.112 -10.337 1.00 66.44 117 ARG A C 1
ATOM 929 O O . ARG A 1 117 ? 14.569 6.328 -9.765 1.00 66.44 117 ARG A O 1
ATOM 936 N N . ASP A 1 118 ? 13.665 8.377 -9.938 1.00 60.56 118 ASP A N 1
ATOM 937 C CA . ASP A 1 118 ? 14.513 9.029 -8.932 1.00 60.56 118 ASP A CA 1
ATOM 938 C C . ASP A 1 118 ? 14.187 8.543 -7.505 1.00 60.56 118 ASP A C 1
ATOM 940 O O . ASP A 1 118 ? 15.048 8.523 -6.631 1.00 60.56 118 ASP A O 1
ATOM 944 N N . THR A 1 119 ? 12.955 8.083 -7.263 1.00 60.31 119 THR A N 1
ATOM 945 C CA . THR A 1 119 ? 12.516 7.565 -5.957 1.00 60.31 119 THR A CA 1
ATOM 946 C C . THR A 1 119 ? 12.922 6.104 -5.743 1.00 60.31 119 THR A C 1
ATOM 948 O O . THR A 1 119 ? 13.043 5.662 -4.606 1.00 60.31 119 THR A O 1
ATOM 951 N N . THR A 1 120 ? 13.173 5.353 -6.822 1.00 58.41 120 THR A N 1
ATOM 952 C CA . THR A 1 120 ? 13.544 3.924 -6.749 1.00 58.41 120 THR A CA 1
ATOM 953 C C . THR A 1 120 ? 14.930 3.713 -6.121 1.00 58.41 120 THR A C 1
ATOM 955 O O . THR A 1 120 ? 15.190 2.658 -5.556 1.00 58.41 120 THR A O 1
ATOM 958 N N . PHE A 1 121 ? 15.792 4.734 -6.161 1.00 61.12 121 PHE A N 1
ATOM 959 C CA . PHE A 1 121 ? 17.135 4.725 -5.568 1.00 61.12 121 PHE A CA 1
ATOM 960 C C . PHE A 1 121 ? 17.236 5.440 -4.214 1.00 61.12 121 PHE A C 1
ATOM 962 O O . PHE A 1 121 ? 18.324 5.525 -3.655 1.00 61.12 121 PHE A O 1
ATOM 969 N N . ALA A 1 122 ? 16.132 5.982 -3.696 1.00 51.88 122 ALA A N 1
ATOM 970 C CA . ALA A 1 122 ? 16.123 6.817 -2.494 1.00 51.88 122 ALA A CA 1
ATOM 971 C C . ALA A 1 122 ? 15.760 6.052 -1.202 1.00 51.88 122 ALA A C 1
ATOM 973 O O . ALA A 1 122 ? 15.362 6.686 -0.223 1.00 51.88 122 ALA A O 1
ATOM 974 N N . VAL A 1 123 ? 15.856 4.716 -1.201 1.00 44.59 123 VAL A N 1
ATOM 975 C CA . VAL A 1 123 ? 15.527 3.837 -0.058 1.00 44.59 123 VAL A CA 1
ATOM 976 C C . VAL A 1 123 ? 16.739 3.068 0.425 1.00 44.59 123 VAL A C 1
ATOM 978 O O . VAL A 1 123 ? 17.494 2.575 -0.440 1.00 44.59 123 VAL A O 1
#

Sequence (123 aa):
HKMSKKSKSFVWMHFTKKDDKTVECKLCGRKLAYQSSTTNMAHHLKAAHPQAMPQAPGSTQTQLELVHPLSAKRKEDILKGIVHYIAQDMRPVNTVEGKGFKEVFKIVEPRYTLPARDTTFAV

Radius of gyration: 24.81 Å; chains: 1; bounding box: 51×36×60 Å

InterPro domains:
  IPR003656 Zinc finger, BED-type [PF02892] (11-50)
  IPR003656 Zinc finger, BED-type [PS50808] (6-56)
  IPR018473 Hermes trasposase, DNA-binding domain [PF10683] (70-106)
  IPR036236 Zinc finger C2H2 superfamily [SSF57667] (9-55)
  IPR052035 Zinc finger BED domain-containing [PTHR46481] (4-120)

Foldseek 3Di:
DDDPDDDDPLLVVQWDDPDPQWIAGNVPRDIDGDDPDCPRSVVCCVVPPVVSDPPPPDDDPDDDPPLDADDPVRLVVVLVVLLCCCVVVVNDLCVLVDPVNVVVCCVVPVRHDGDGSVVSPVD

Organism: NCBI:txid1143690

pLDDT: mean 77.53, std 18.2, range [32.91, 97.19]

Secondary structure (DSSP, 8-state):
---PPP---GGGGSEEEEETTEEEETTT--EEE-SS-SHHHHHHHHHH-GGGS---S---SS-----PPPPHHHHHHHHHHHHHHHHHTT--GGGGGSHHHHHHHHHH-TT--PPPTTTTT--